Protein AF-A0A137P6H5-F1 (afdb_monomer_lite)

Structure (mmCIF, N/CA/C/O backbone):
data_AF-A0A137P6H5-F1
#
_entry.id   AF-A0A137P6H5-F1
#
loop_
_atom_site.group_PDB
_atom_site.id
_atom_site.type_symbol
_atom_site.label_atom_id
_atom_site.label_alt_id
_atom_site.label_comp_id
_atom_site.label_asym_id
_atom_site.label_entity_id
_atom_site.label_seq_id
_atom_site.pdbx_PDB_ins_code
_atom_site.Cartn_x
_atom_site.Cartn_y
_atom_site.Cartn_z
_atom_site.occupancy
_atom_site.B_iso_or_equiv
_atom_site.auth_seq_id
_atom_site.auth_comp_id
_atom_site.auth_asym_id
_atom_site.auth_atom_id
_atom_site.pdbx_PDB_model_num
ATOM 1 N N . MET A 1 1 ? 17.635 -70.476 -44.083 1.00 39.28 1 MET A N 1
ATOM 2 C CA . MET A 1 1 ? 17.962 -69.463 -43.059 1.00 39.28 1 MET A CA 1
ATOM 3 C C . MET A 1 1 ? 17.580 -68.108 -43.622 1.00 39.28 1 MET A C 1
ATOM 5 O O . MET A 1 1 ? 18.255 -67.617 -44.513 1.00 39.28 1 MET A O 1
ATOM 9 N N . THR A 1 2 ? 16.434 -67.584 -43.204 1.0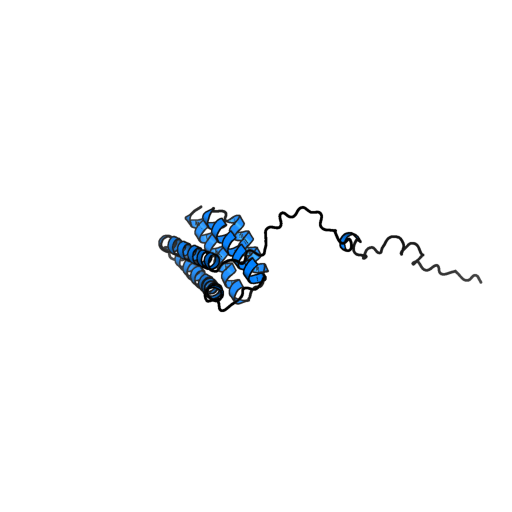0 41.75 2 THR A N 1
ATOM 10 C CA . THR A 1 2 ? 15.853 -66.321 -43.674 1.00 41.75 2 THR A CA 1
ATOM 11 C C . THR A 1 2 ? 16.196 -65.225 -42.673 1.00 41.75 2 THR A C 1
ATOM 13 O O . THR A 1 2 ? 15.851 -65.324 -41.499 1.00 41.75 2 THR A O 1
ATOM 16 N N . ILE A 1 3 ? 16.919 -64.206 -43.134 1.00 49.28 3 ILE A N 1
ATOM 17 C CA . ILE A 1 3 ? 17.278 -63.025 -42.346 1.00 49.28 3 ILE A CA 1
ATOM 18 C C . ILE A 1 3 ? 16.011 -62.166 -42.236 1.00 49.28 3 ILE A C 1
ATOM 20 O O . ILE A 1 3 ? 15.487 -61.707 -43.249 1.00 49.28 3 ILE A O 1
ATOM 24 N N . GLN A 1 4 ? 15.476 -62.007 -41.024 1.00 49.56 4 GLN A N 1
ATOM 25 C CA . GLN A 1 4 ? 14.391 -61.064 -40.750 1.00 49.56 4 GLN A CA 1
ATOM 26 C C . GLN A 1 4 ? 14.916 -59.639 -40.957 1.00 49.56 4 GLN A C 1
ATOM 28 O O . GLN A 1 4 ? 15.804 -59.190 -40.234 1.00 49.56 4 GLN A O 1
ATOM 33 N N . ASN A 1 5 ? 14.363 -58.934 -41.945 1.00 51.66 5 ASN A N 1
ATOM 34 C CA . ASN A 1 5 ? 14.582 -57.504 -42.127 1.00 51.66 5 ASN A CA 1
ATOM 35 C C . ASN A 1 5 ? 14.001 -56.758 -40.922 1.00 51.66 5 ASN A C 1
ATOM 37 O O . ASN A 1 5 ? 12.787 -56.723 -40.732 1.00 51.66 5 ASN A O 1
ATOM 41 N N . TYR A 1 6 ? 14.879 -56.174 -40.112 1.00 54.03 6 TYR A N 1
ATOM 42 C CA . TYR A 1 6 ? 14.503 -55.282 -39.026 1.00 54.03 6 TYR A CA 1
ATOM 43 C C . TYR A 1 6 ? 14.069 -53.946 -39.640 1.00 54.03 6 TYR A C 1
ATOM 45 O O . TYR A 1 6 ? 14.900 -53.112 -39.991 1.00 54.03 6 TYR A O 1
ATOM 53 N N . THR A 1 7 ? 12.767 -53.757 -39.840 1.00 55.62 7 THR A N 1
ATOM 54 C CA . THR A 1 7 ? 12.206 -52.435 -40.130 1.00 55.62 7 THR A CA 1
ATOM 55 C C . THR A 1 7 ? 12.262 -51.613 -38.850 1.00 55.62 7 THR A C 1
ATOM 57 O O . THR A 1 7 ? 11.538 -51.900 -37.896 1.00 55.62 7 THR A O 1
ATOM 60 N N . ASP A 1 8 ? 13.159 -50.628 -38.822 1.00 56.59 8 ASP A N 1
ATOM 61 C CA . ASP A 1 8 ? 13.196 -49.592 -37.793 1.00 56.59 8 ASP A CA 1
ATOM 62 C C . ASP A 1 8 ? 11.801 -48.951 -37.688 1.00 56.59 8 ASP A C 1
ATOM 64 O O . ASP A 1 8 ? 11.212 -48.545 -38.690 1.00 56.59 8 ASP A O 1
ATOM 68 N N . PHE A 1 9 ? 11.259 -48.893 -36.470 1.00 55.47 9 PHE A N 1
ATOM 69 C CA . PHE A 1 9 ? 9.970 -48.265 -36.167 1.00 55.47 9 PHE A CA 1
ATOM 70 C C . PHE A 1 9 ? 9.961 -46.773 -36.531 1.00 55.47 9 PHE A C 1
ATOM 72 O O . PHE A 1 9 ? 8.902 -46.184 -36.687 1.00 55.47 9 PHE A O 1
ATOM 79 N N . ARG A 1 10 ? 11.133 -46.161 -36.724 1.00 54.84 10 ARG A N 1
ATOM 80 C CA . ARG A 1 10 ? 11.307 -44.772 -37.166 1.00 54.84 10 ARG A CA 1
ATOM 81 C C . ARG A 1 10 ? 11.056 -44.579 -38.666 1.00 54.84 10 ARG A C 1
ATOM 83 O O . ARG A 1 10 ? 11.783 -43.828 -39.310 1.00 54.84 10 ARG A O 1
ATOM 90 N N . GLY A 1 11 ? 10.055 -45.260 -39.223 1.00 51.28 11 GLY A N 1
ATOM 91 C CA . GLY A 1 11 ? 9.656 -45.092 -40.618 1.00 51.28 11 GLY A CA 1
ATOM 92 C C . GLY A 1 11 ? 9.465 -43.615 -40.981 1.00 51.28 11 GLY A C 1
ATOM 93 O O . GLY A 1 11 ? 9.105 -42.802 -40.125 1.00 51.28 11 GLY A O 1
ATOM 94 N N . ASP A 1 12 ? 9.683 -43.291 -42.260 1.00 51.91 12 ASP A N 1
ATOM 95 C CA . ASP A 1 12 ? 9.612 -41.956 -42.896 1.00 51.91 12 ASP A CA 1
ATOM 96 C C . ASP A 1 12 ? 8.305 -41.157 -42.659 1.00 51.91 12 ASP A C 1
ATOM 98 O O . ASP A 1 12 ? 8.134 -40.053 -43.177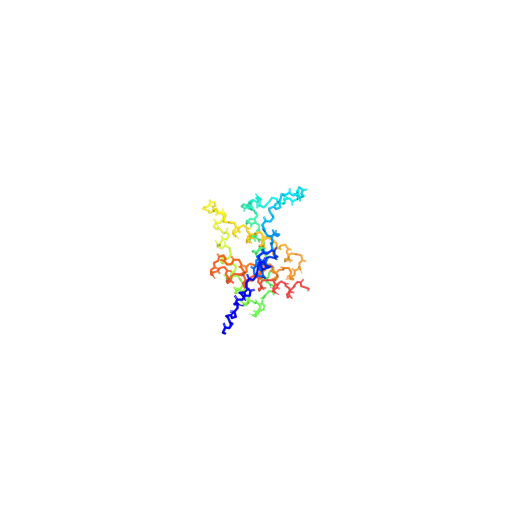 1.00 51.91 12 ASP A O 1
ATOM 102 N N . ASP A 1 13 ? 7.373 -41.694 -41.874 1.00 51.47 13 ASP A N 1
ATOM 103 C CA . ASP A 1 13 ? 6.094 -41.089 -41.510 1.00 51.47 13 ASP A CA 1
ATOM 104 C C . ASP A 1 13 ? 6.157 -40.262 -40.207 1.00 51.47 13 ASP A C 1
ATOM 106 O O . ASP A 1 13 ? 5.276 -39.444 -39.947 1.00 51.47 13 ASP A O 1
ATOM 110 N N . HIS A 1 14 ? 7.215 -40.401 -39.395 1.00 48.72 14 HIS A N 1
ATOM 111 C CA . HIS A 1 14 ? 7.361 -39.643 -38.139 1.00 48.72 14 HIS A CA 1
ATOM 112 C C . HIS A 1 14 ? 7.878 -38.210 -38.320 1.00 48.72 14 HIS A C 1
ATOM 114 O O . HIS A 1 14 ? 7.708 -37.374 -37.435 1.00 48.72 14 HIS A O 1
ATOM 120 N N . THR A 1 15 ? 8.498 -37.899 -39.457 1.00 51.16 15 THR A N 1
ATOM 121 C CA . THR A 1 15 ? 9.062 -36.569 -39.739 1.00 51.16 15 THR A CA 1
ATOM 122 C C . THR A 1 15 ? 8.106 -35.658 -40.503 1.00 51.16 15 THR A C 1
ATOM 124 O O . THR A 1 15 ? 8.334 -34.451 -40.546 1.00 51.16 15 THR A O 1
ATOM 127 N N . LYS A 1 16 ? 7.021 -36.189 -41.085 1.00 52.66 16 LYS A N 1
ATOM 128 C CA . LYS A 1 16 ? 6.091 -35.386 -41.897 1.00 52.66 16 LYS A CA 1
ATOM 129 C C . LYS A 1 16 ? 5.082 -34.570 -41.092 1.00 52.66 16 LYS A C 1
ATOM 131 O O . LYS A 1 16 ? 4.676 -33.518 -41.573 1.00 52.66 16 LYS A O 1
ATOM 136 N N . ASN A 1 17 ? 4.716 -35.008 -39.883 1.00 53.69 17 ASN A N 1
ATOM 137 C CA . ASN A 1 17 ? 3.636 -34.388 -39.099 1.00 53.69 17 ASN A CA 1
ATOM 138 C C . ASN A 1 17 ? 4.070 -33.756 -37.764 1.00 53.69 17 ASN A C 1
ATOM 140 O O . ASN A 1 17 ? 3.212 -33.381 -36.967 1.00 53.69 17 ASN A O 1
ATOM 144 N N . GLY A 1 18 ? 5.374 -33.572 -37.545 1.00 57.84 18 GLY A N 1
ATOM 145 C CA . GLY A 1 18 ? 5.903 -32.985 -36.313 1.00 57.84 18 GLY A CA 1
ATOM 146 C C . GLY A 1 18 ? 5.884 -33.966 -35.137 1.00 57.84 18 GLY A C 1
ATOM 147 O O . GLY A 1 18 ? 4.996 -34.808 -34.995 1.00 57.84 18 GLY A O 1
ATOM 148 N N . HIS A 1 19 ? 6.903 -33.883 -34.287 1.00 64.00 19 HIS A N 1
ATOM 149 C CA . HIS A 1 19 ? 6.955 -34.646 -33.046 1.00 64.00 19 HIS A CA 1
ATOM 150 C C . HIS A 1 19 ? 5.907 -34.094 -32.073 1.00 64.00 19 HIS A C 1
ATOM 152 O O . HIS A 1 19 ? 5.647 -32.897 -32.043 1.00 64.00 19 HIS A O 1
ATOM 158 N N . TRP A 1 20 ? 5.348 -34.936 -31.201 1.00 62.34 20 TRP A N 1
ATOM 159 C CA . TRP A 1 20 ? 4.437 -34.484 -30.131 1.00 62.34 20 TRP A CA 1
ATOM 160 C C . TRP A 1 20 ? 5.066 -33.413 -29.210 1.00 62.34 20 TRP A C 1
ATOM 162 O O . TRP A 1 20 ? 4.355 -32.659 -28.553 1.00 62.34 20 TRP A O 1
ATOM 172 N N . ASN A 1 21 ? 6.401 -33.334 -29.185 1.00 62.62 21 ASN A N 1
ATOM 173 C CA . ASN A 1 21 ? 7.167 -32.318 -28.463 1.00 62.62 21 ASN A CA 1
ATOM 174 C C . ASN A 1 21 ? 7.633 -31.144 -29.334 1.00 62.62 21 ASN A C 1
ATOM 176 O O . ASN A 1 21 ? 8.344 -30.278 -28.822 1.00 62.62 21 ASN A O 1
ATOM 180 N N . ASP A 1 22 ? 7.267 -31.096 -30.615 1.00 66.75 22 ASP A N 1
ATOM 181 C CA . ASP A 1 22 ? 7.570 -29.927 -31.425 1.00 66.75 22 ASP A CA 1
ATOM 182 C C . ASP A 1 22 ? 6.659 -28.773 -30.984 1.00 66.75 22 ASP A C 1
ATOM 184 O O . ASP A 1 22 ? 5.430 -28.913 -30.961 1.00 66.75 22 ASP A O 1
ATOM 188 N N . PRO A 1 23 ? 7.235 -27.618 -30.607 1.00 59.81 23 PRO A N 1
ATOM 189 C CA . PRO A 1 23 ? 6.443 -26.444 -30.296 1.00 59.81 23 PRO A CA 1
ATOM 190 C C . PRO A 1 23 ? 5.572 -26.078 -31.512 1.00 59.81 23 PRO A C 1
ATOM 192 O O . PRO A 1 23 ? 6.095 -26.020 -32.629 1.00 59.81 23 PRO A O 1
ATOM 195 N N . PRO A 1 24 ? 4.260 -25.816 -31.339 1.00 64.25 24 PRO A N 1
ATOM 196 C CA . PRO A 1 24 ? 3.367 -25.521 -32.457 1.00 64.25 24 PRO A CA 1
ATOM 197 C C . PRO A 1 24 ? 3.911 -24.357 -33.288 1.00 64.25 24 PRO A C 1
ATOM 199 O O . PRO A 1 24 ? 4.199 -23.299 -32.751 1.00 64.25 24 PRO A O 1
ATOM 202 N N . SER A 1 25 ? 4.000 -24.490 -34.610 1.00 59.28 25 SER A N 1
ATOM 203 C CA . SER A 1 25 ? 4.567 -23.470 -35.518 1.00 59.28 25 SER A CA 1
ATOM 204 C C . SER A 1 25 ? 3.914 -22.074 -35.423 1.00 59.28 25 SER A C 1
ATOM 206 O O . SER A 1 25 ? 4.487 -21.077 -35.868 1.00 59.28 25 SER A O 1
ATOM 208 N N . VAL A 1 26 ? 2.761 -21.969 -34.755 1.00 60.94 26 VAL A N 1
ATOM 209 C CA . VAL A 1 26 ? 2.120 -20.715 -34.328 1.00 60.94 26 VAL A CA 1
ATOM 210 C C . VAL A 1 26 ? 3.029 -19.845 -33.448 1.00 60.94 26 VAL A C 1
ATOM 212 O O . VAL A 1 26 ? 2.963 -18.626 -33.572 1.00 60.94 26 VAL A O 1
ATOM 215 N N . ILE A 1 27 ? 3.912 -20.416 -32.615 1.00 57.19 27 ILE A N 1
ATOM 216 C CA . ILE A 1 27 ? 4.854 -19.611 -31.803 1.00 57.19 27 ILE A CA 1
ATOM 217 C C . ILE A 1 27 ? 5.987 -19.002 -32.638 1.00 57.19 27 ILE A C 1
ATOM 219 O O . ILE A 1 27 ? 6.554 -17.990 -32.238 1.00 57.19 27 ILE A O 1
ATOM 223 N N . PHE A 1 28 ? 6.286 -19.571 -33.809 1.00 58.91 28 PHE A N 1
ATOM 224 C CA . PHE A 1 28 ? 7.291 -19.039 -34.739 1.00 58.91 28 PHE A CA 1
ATOM 225 C C . PHE A 1 28 ? 6.686 -18.187 -35.853 1.00 58.91 28 PHE A C 1
ATOM 227 O O . PHE A 1 28 ? 7.413 -17.583 -36.640 1.00 58.91 28 PHE A O 1
ATOM 234 N N . SER A 1 29 ? 5.356 -18.110 -35.921 1.00 52.47 29 SER A N 1
ATOM 235 C CA . SER A 1 29 ? 4.672 -17.193 -36.818 1.00 52.47 29 SER A CA 1
ATOM 236 C C . SER A 1 29 ? 4.881 -15.782 -36.283 1.00 52.47 29 SER A C 1
ATOM 238 O O . SER A 1 29 ? 4.176 -15.338 -35.376 1.00 52.47 29 SER A O 1
ATOM 240 N N . SER A 1 30 ? 5.872 -15.074 -36.825 1.00 55.50 30 SER A N 1
ATOM 241 C CA . SER A 1 30 ? 6.025 -13.637 -36.628 1.00 55.50 30 SER A CA 1
ATOM 242 C C . SER A 1 30 ? 4.744 -12.969 -37.115 1.00 55.50 30 SER A C 1
ATOM 244 O O . SER A 1 30 ? 4.574 -12.717 -38.306 1.00 55.50 30 SER A O 1
ATOM 246 N N . LYS A 1 31 ? 3.802 -12.729 -36.197 1.00 49.44 31 LYS A N 1
ATOM 247 C CA . LYS A 1 31 ? 2.667 -11.847 -36.441 1.00 49.44 31 LYS A CA 1
ATOM 248 C C . LYS A 1 31 ? 3.259 -10.516 -36.884 1.00 49.44 31 LYS A C 1
ATOM 250 O O . LYS A 1 31 ? 3.761 -9.751 -36.065 1.00 49.44 31 LYS A O 1
ATOM 255 N N . THR A 1 32 ? 3.186 -10.236 -38.180 1.00 55.12 32 THR A N 1
ATOM 256 C CA . THR A 1 32 ? 3.125 -8.864 -38.672 1.00 55.12 32 THR A CA 1
ATOM 257 C C . THR A 1 32 ? 2.098 -8.134 -37.810 1.00 55.12 32 THR A C 1
ATOM 259 O O . THR A 1 32 ? 0.974 -8.635 -37.683 1.00 55.12 32 THR A O 1
ATOM 262 N N . PRO A 1 33 ? 2.461 -7.017 -37.159 1.00 48.53 33 PRO A N 1
ATOM 263 C CA . PRO A 1 33 ? 1.531 -6.304 -36.306 1.00 48.53 33 PRO A CA 1
ATOM 264 C C . PRO A 1 33 ? 0.387 -5.791 -37.180 1.00 48.53 33 PRO A C 1
ATOM 266 O O . PRO A 1 33 ? 0.548 -4.883 -37.990 1.00 48.53 33 PRO A O 1
ATOM 269 N N . SER A 1 34 ? -0.776 -6.424 -37.038 1.00 40.59 34 SER A N 1
ATOM 270 C CA . SER A 1 34 ? -2.039 -5.858 -37.485 1.00 40.59 34 SER A CA 1
ATOM 271 C C . SER A 1 34 ? -2.233 -4.567 -36.704 1.00 40.59 34 SER A C 1
ATOM 273 O O . SER A 1 34 ? -2.336 -4.605 -35.478 1.00 40.59 34 SER A O 1
ATOM 275 N N . ASN A 1 35 ? -2.244 -3.442 -37.421 1.00 46.31 35 ASN A N 1
ATOM 276 C CA . ASN A 1 35 ? -2.583 -2.117 -36.920 1.00 46.31 35 ASN A CA 1
ATOM 277 C C . ASN A 1 35 ? -3.918 -2.165 -36.166 1.00 46.31 35 ASN A C 1
ATOM 279 O O . ASN A 1 35 ? -5.003 -2.090 -36.737 1.00 46.31 35 ASN A O 1
ATOM 283 N N . SER A 1 36 ? -3.827 -2.313 -34.856 1.00 41.06 36 SER A N 1
ATOM 284 C CA . SER A 1 36 ? -4.889 -2.053 -33.886 1.00 41.06 36 SER A CA 1
ATOM 285 C C . SER A 1 36 ? -4.209 -1.526 -32.627 1.00 41.06 36 SER A C 1
ATOM 287 O O . SER A 1 36 ? -4.377 -2.035 -31.524 1.00 41.06 36 SER A O 1
ATOM 289 N N . SER A 1 37 ? -3.339 -0.539 -32.835 1.00 37.94 37 SER A N 1
ATOM 290 C CA . SER A 1 37 ? -2.583 0.136 -31.794 1.00 37.94 37 SER A CA 1
ATOM 291 C C . SER A 1 37 ? -3.480 1.169 -31.117 1.00 37.94 37 SER A C 1
ATOM 293 O O . SER A 1 37 ? -3.399 2.358 -31.398 1.00 37.94 37 SER A O 1
ATOM 295 N N . SER A 1 38 ? -4.302 0.729 -30.167 1.00 38.47 38 SER A N 1
ATOM 296 C CA . SER A 1 38 ? -4.422 1.490 -28.922 1.00 38.47 38 SER A CA 1
ATOM 297 C C . SER A 1 38 ? -3.230 1.092 -28.051 1.00 38.47 38 SER A C 1
ATOM 299 O O . SER A 1 38 ? -3.365 0.406 -27.040 1.00 38.47 38 SER A O 1
ATOM 301 N N . SER A 1 39 ? -2.032 1.444 -28.519 1.00 38.28 39 SER A N 1
ATOM 302 C CA . SER A 1 39 ? -0.831 1.468 -27.704 1.00 38.28 39 SER A CA 1
ATOM 303 C C . SER A 1 39 ? -1.030 2.596 -26.706 1.00 38.28 39 SER A C 1
ATOM 305 O O . SER A 1 39 ? -0.772 3.758 -27.009 1.00 38.28 39 SER A O 1
ATOM 307 N N . THR A 1 40 ? -1.566 2.271 -25.535 1.00 41.94 40 THR A N 1
ATOM 308 C CA . THR A 1 40 ? -1.372 3.124 -24.371 1.00 41.94 40 THR A CA 1
ATOM 309 C C . THR A 1 40 ? 0.135 3.214 -24.189 1.00 41.94 40 THR A C 1
ATOM 311 O O . THR A 1 40 ? 0.783 2.201 -23.928 1.00 41.94 40 THR A O 1
ATOM 314 N N . ASP A 1 41 ? 0.697 4.390 -24.451 1.00 38.84 41 ASP A N 1
ATOM 315 C CA . ASP A 1 41 ? 2.102 4.702 -24.239 1.00 38.84 41 ASP A CA 1
ATOM 316 C C . ASP A 1 41 ? 2.514 4.275 -22.825 1.00 38.84 41 ASP A C 1
ATOM 318 O O . ASP A 1 41 ? 2.302 4.982 -21.843 1.00 38.84 41 ASP A O 1
ATOM 322 N N . ILE A 1 42 ? 3.160 3.113 -22.723 1.00 45.84 42 ILE A N 1
ATOM 323 C CA . ILE A 1 42 ? 3.793 2.615 -21.491 1.00 45.84 42 ILE A CA 1
ATOM 324 C C . ILE A 1 42 ? 5.019 3.494 -21.132 1.00 45.84 42 ILE A C 1
ATOM 326 O O . ILE A 1 42 ? 5.658 3.313 -20.103 1.00 45.84 42 ILE A O 1
ATOM 330 N N . ASN A 1 43 ? 5.324 4.489 -21.976 1.00 41.41 43 ASN A N 1
ATOM 331 C CA . ASN A 1 43 ? 6.336 5.525 -21.791 1.00 41.41 43 ASN A CA 1
ATOM 332 C C . ASN A 1 43 ? 5.788 6.830 -21.199 1.00 41.41 43 ASN A C 1
ATOM 334 O O . ASN A 1 43 ? 6.472 7.853 -21.254 1.00 41.41 43 ASN A O 1
ATOM 338 N N . SER A 1 44 ? 4.600 6.836 -20.588 1.00 49.47 44 SER A N 1
ATOM 339 C CA . SER A 1 44 ? 4.317 7.876 -19.598 1.00 49.47 44 SER A CA 1
ATOM 340 C C . SER A 1 44 ? 5.216 7.614 -18.391 1.00 49.47 44 SER A C 1
ATOM 342 O O . SER A 1 44 ? 4.797 6.961 -17.437 1.00 49.47 44 SER A O 1
ATOM 344 N N . GLN A 1 45 ? 6.466 8.087 -18.443 1.00 57.19 45 GLN A N 1
ATOM 345 C CA . GLN A 1 45 ? 7.324 8.167 -17.265 1.00 57.19 45 GLN A CA 1
ATOM 346 C C . GLN A 1 45 ? 6.486 8.768 -16.140 1.00 57.19 45 GLN A C 1
ATOM 348 O O . GLN A 1 45 ? 6.002 9.895 -16.263 1.00 57.19 45 GLN A O 1
ATOM 353 N N . LEU A 1 46 ? 6.260 7.991 -15.080 1.00 66.50 46 LEU A N 1
ATOM 354 C CA . LEU A 1 46 ? 5.586 8.485 -13.891 1.00 66.50 46 LEU A CA 1
ATOM 355 C C . LEU A 1 46 ? 6.365 9.702 -13.406 1.00 66.50 46 LEU A C 1
ATOM 357 O O . LEU A 1 46 ? 7.522 9.612 -13.002 1.00 66.50 46 LEU A O 1
ATOM 361 N N . THR A 1 47 ? 5.736 10.862 -13.536 1.00 77.44 47 THR A N 1
ATOM 362 C CA . THR A 1 47 ? 6.359 12.136 -13.211 1.00 77.44 47 THR A CA 1
ATOM 363 C C . THR A 1 47 ? 6.651 12.184 -11.715 1.00 77.44 47 THR A C 1
ATOM 365 O O . THR A 1 47 ? 5.912 11.625 -10.900 1.00 77.44 47 THR A O 1
ATOM 368 N N . ASN A 1 48 ? 7.678 12.937 -11.317 1.00 80.38 48 ASN A N 1
ATOM 369 C CA . ASN A 1 48 ? 7.957 13.203 -9.900 1.00 80.38 48 ASN A CA 1
ATOM 370 C C . ASN A 1 48 ? 6.718 13.715 -9.141 1.00 80.38 48 ASN A C 1
ATOM 372 O O . ASN A 1 48 ? 6.573 13.465 -7.945 1.00 80.38 48 ASN A O 1
ATOM 376 N N . ALA A 1 49 ? 5.805 14.409 -9.830 1.00 82.25 49 ALA A N 1
ATOM 377 C CA . ALA A 1 49 ? 4.527 14.843 -9.277 1.00 82.25 49 ALA A CA 1
ATOM 378 C C . ALA A 1 49 ? 3.604 13.666 -8.915 1.00 82.25 49 ALA A C 1
ATOM 380 O O . ALA A 1 49 ? 3.028 13.666 -7.831 1.00 82.25 49 ALA A O 1
ATOM 381 N N . GLN A 1 50 ? 3.503 12.642 -9.766 1.00 85.88 50 GLN A N 1
ATOM 382 C CA . GLN A 1 50 ? 2.692 11.451 -9.488 1.00 85.88 50 GLN A CA 1
ATOM 383 C C . GLN A 1 50 ? 3.275 10.615 -8.343 1.00 85.88 50 GLN A C 1
ATOM 385 O O . GLN A 1 50 ? 2.534 10.170 -7.474 1.00 85.88 50 GLN A O 1
ATOM 390 N N . ILE A 1 51 ? 4.602 10.474 -8.270 1.00 87.75 51 ILE A N 1
ATOM 391 C CA . ILE A 1 51 ? 5.269 9.782 -7.151 1.00 87.75 51 ILE A CA 1
ATOM 392 C C . ILE A 1 51 ? 5.015 10.520 -5.826 1.00 87.75 51 ILE A C 1
ATOM 394 O O . ILE A 1 51 ? 4.779 9.897 -4.790 1.00 87.75 51 ILE A O 1
ATOM 398 N N . LYS A 1 52 ? 5.033 11.860 -5.847 1.00 88.81 52 LYS A N 1
ATOM 399 C CA . LYS A 1 52 ? 4.642 12.676 -4.689 1.00 88.81 52 LYS A CA 1
ATOM 400 C C . LYS A 1 52 ? 3.174 12.470 -4.320 1.00 88.81 52 LYS A C 1
ATOM 402 O O . LYS A 1 52 ? 2.906 12.321 -3.137 1.00 88.81 52 LYS A O 1
ATOM 407 N N . ALA A 1 53 ? 2.269 12.405 -5.294 1.00 89.75 53 ALA A N 1
ATOM 408 C CA . ALA A 1 53 ? 0.854 12.150 -5.036 1.00 89.75 53 ALA A CA 1
ATOM 409 C C . ALA A 1 53 ? 0.627 10.799 -4.336 1.00 89.75 53 ALA A C 1
ATOM 411 O O . ALA A 1 53 ? -0.058 10.764 -3.323 1.00 89.75 53 ALA A O 1
ATOM 412 N N . ILE A 1 54 ? 1.285 9.723 -4.788 1.00 92.75 54 ILE A N 1
ATOM 413 C CA . ILE A 1 54 ? 1.201 8.400 -4.138 1.00 92.75 54 ILE A CA 1
ATOM 414 C C . ILE A 1 54 ? 1.626 8.482 -2.663 1.00 92.75 54 ILE A C 1
ATOM 416 O O . ILE A 1 54 ? 0.942 7.960 -1.785 1.00 92.75 54 ILE A O 1
ATOM 420 N N . ASP A 1 55 ? 2.757 9.132 -2.379 1.00 92.81 55 ASP A N 1
ATOM 421 C CA . ASP A 1 55 ? 3.257 9.291 -1.007 1.00 92.81 55 ASP A CA 1
ATOM 422 C C . ASP A 1 55 ? 2.285 10.082 -0.117 1.00 92.81 55 ASP A C 1
ATOM 424 O O . ASP A 1 55 ? 2.035 9.691 1.024 1.00 92.81 55 ASP A O 1
ATOM 428 N N . GLU A 1 56 ? 1.718 11.171 -0.639 1.00 93.69 56 GLU A N 1
ATOM 429 C CA . GLU A 1 56 ? 0.745 11.985 0.093 1.00 93.69 56 GLU A CA 1
ATOM 430 C C . GLU A 1 56 ? -0.579 11.243 0.319 1.00 93.69 56 GLU A C 1
ATOM 432 O O . GLU A 1 56 ? -1.110 11.309 1.426 1.00 93.69 56 GLU A O 1
ATOM 437 N N . ASP A 1 57 ? -1.068 10.461 -0.650 1.00 94.62 57 ASP A N 1
ATOM 438 C CA . ASP A 1 57 ? -2.296 9.664 -0.512 1.00 94.62 57 ASP A CA 1
ATOM 439 C C . ASP A 1 57 ? -2.196 8.672 0.659 1.00 94.62 57 ASP A C 1
ATOM 441 O O . ASP A 1 57 ? -3.094 8.583 1.502 1.00 94.62 57 ASP A O 1
ATOM 445 N N . PHE A 1 58 ? -1.074 7.952 0.764 1.00 95.00 58 PHE A N 1
ATOM 446 C CA . PHE A 1 58 ? -0.845 7.022 1.872 1.00 95.00 58 PHE A CA 1
ATOM 447 C C . PHE A 1 58 ? -0.732 7.741 3.219 1.00 95.00 58 PHE A C 1
ATOM 449 O O . PHE A 1 58 ? -1.304 7.284 4.210 1.00 95.00 58 PHE A O 1
ATOM 456 N N . LYS A 1 59 ? -0.016 8.870 3.280 1.00 94.62 59 LYS A N 1
ATOM 457 C CA . LYS A 1 59 ? 0.113 9.661 4.515 1.00 94.62 59 LYS A CA 1
ATOM 458 C C . LYS A 1 59 ? -1.221 10.241 4.960 1.00 94.62 59 LYS A C 1
ATOM 460 O O . LYS A 1 59 ? -1.564 10.159 6.139 1.00 94.62 59 LYS A O 1
ATOM 465 N N . GLN A 1 60 ? -1.990 10.797 4.028 1.00 94.62 60 GLN A N 1
ATOM 466 C CA . GLN A 1 60 ? -3.327 11.300 4.301 1.00 94.62 60 GLN A CA 1
ATOM 467 C C . GLN A 1 60 ? -4.218 10.176 4.822 1.00 94.62 60 GLN A C 1
ATOM 469 O O . GLN A 1 60 ? -4.945 10.372 5.796 1.00 94.62 60 GLN A O 1
ATOM 474 N N . GLY A 1 61 ? -4.128 8.987 4.232 1.00 92.75 61 GLY A N 1
ATOM 475 C CA . GLY A 1 61 ? -4.942 7.878 4.683 1.00 92.75 61 GLY A CA 1
ATOM 476 C C . GLY A 1 61 ? -4.557 7.310 6.048 1.00 92.75 61 GLY A C 1
ATOM 477 O O . GLY A 1 61 ? -5.430 7.004 6.861 1.00 92.75 61 GLY A O 1
ATOM 478 N N . LEU A 1 62 ? -3.265 7.275 6.377 1.00 93.69 62 LEU A N 1
ATOM 479 C CA . LEU A 1 62 ? -2.809 6.982 7.739 1.00 93.69 62 LEU A CA 1
ATOM 480 C C . LEU A 1 62 ? -3.316 8.024 8.747 1.00 93.69 62 LEU A C 1
ATOM 482 O O . LEU A 1 62 ? -3.801 7.656 9.817 1.00 93.69 62 LEU A O 1
ATOM 486 N N . ASN A 1 63 ? -3.293 9.311 8.388 1.00 93.81 63 ASN A N 1
ATOM 487 C CA . ASN A 1 63 ? -3.840 10.382 9.225 1.00 93.81 63 ASN A CA 1
ATOM 488 C C . ASN A 1 63 ? -5.352 10.238 9.449 1.00 93.81 63 ASN A C 1
ATOM 490 O O . ASN A 1 63 ? -5.835 10.549 10.535 1.00 93.81 63 ASN A O 1
ATOM 494 N N . ILE A 1 64 ? -6.093 9.741 8.454 1.00 92.94 64 ILE A N 1
ATOM 495 C CA . ILE A 1 64 ? -7.523 9.428 8.581 1.00 92.94 64 ILE A CA 1
ATOM 496 C C . ILE A 1 64 ? -7.739 8.236 9.526 1.00 92.94 64 ILE A C 1
ATOM 498 O O . ILE A 1 64 ? -8.626 8.280 10.378 1.00 92.94 64 ILE A O 1
ATOM 502 N N . LEU A 1 65 ? -6.930 7.179 9.407 1.00 92.38 65 LEU A N 1
ATOM 503 C CA . LEU A 1 65 ? -7.046 5.978 10.239 1.00 92.38 65 LEU A CA 1
ATOM 504 C C . LEU A 1 65 ? -6.614 6.201 11.694 1.00 92.38 65 LEU A C 1
ATOM 506 O O . LEU A 1 65 ? -7.167 5.560 12.588 1.00 92.38 65 LEU A O 1
ATOM 510 N N . SER A 1 66 ? -5.658 7.096 11.940 1.00 92.56 66 SER A N 1
ATOM 511 C CA . SER A 1 66 ? -5.076 7.370 13.261 1.00 92.56 66 SER A CA 1
ATOM 512 C C . SER A 1 66 ? -6.101 7.662 14.371 1.00 92.56 66 SER A C 1
ATOM 514 O O . SER A 1 66 ? -6.112 6.929 15.366 1.00 92.56 66 SER A O 1
ATOM 516 N N . PRO A 1 67 ? -7.024 8.637 14.229 1.00 90.88 67 PRO A N 1
ATOM 517 C CA . PRO A 1 67 ? -8.038 8.898 15.252 1.00 90.88 67 PRO A CA 1
ATOM 518 C C . PRO A 1 67 ? -9.067 7.765 15.387 1.00 90.88 67 PRO A C 1
ATOM 520 O O . PRO A 1 67 ? -9.620 7.563 16.466 1.00 90.88 67 PRO A O 1
ATOM 523 N N . ILE A 1 68 ? -9.321 7.009 14.316 1.00 89.25 68 ILE A N 1
ATOM 524 C CA . ILE A 1 68 ? -10.333 5.941 14.277 1.00 89.25 68 ILE A CA 1
ATOM 525 C C . ILE A 1 68 ? -9.820 4.678 14.977 1.00 89.25 68 ILE A C 1
ATOM 527 O O . ILE A 1 68 ? -10.538 4.021 15.731 1.00 89.25 68 ILE A O 1
ATOM 531 N N . CYS A 1 69 ? -8.538 4.367 14.795 1.00 88.62 69 CYS A N 1
ATOM 532 C CA . CYS A 1 69 ? -7.881 3.197 15.368 1.00 88.62 69 CYS A CA 1
ATOM 533 C C . CYS A 1 69 ? -7.448 3.406 16.831 1.00 88.62 69 CYS A C 1
ATOM 535 O O . CYS A 1 69 ? -6.537 2.730 17.300 1.00 88.62 69 CYS A O 1
ATOM 537 N N . ALA A 1 70 ? -8.089 4.308 17.585 1.00 81.62 70 ALA A N 1
ATOM 538 C CA . ALA A 1 70 ? -7.713 4.632 18.965 1.00 81.62 70 ALA A CA 1
ATOM 539 C C . ALA A 1 70 ? -7.806 3.438 19.946 1.00 81.62 70 ALA A C 1
ATOM 541 O O . ALA A 1 70 ? -7.206 3.470 21.024 1.00 81.62 70 ALA A O 1
ATOM 542 N N . GLN A 1 71 ? -8.527 2.371 19.583 1.00 80.94 71 GLN A N 1
ATOM 543 C CA . GLN A 1 71 ? -8.633 1.140 20.372 1.00 80.94 71 GLN A CA 1
ATOM 544 C C . GLN A 1 71 ? -7.315 0.346 20.392 1.00 80.94 71 GLN A C 1
ATOM 546 O O . GLN A 1 71 ? -6.603 0.279 19.396 1.00 80.94 71 GLN A O 1
ATOM 551 N N . ALA A 1 72 ? -7.007 -0.330 21.506 1.00 75.69 72 ALA A N 1
ATOM 552 C CA . ALA A 1 72 ? -5.693 -0.946 21.741 1.00 75.69 72 ALA A CA 1
ATOM 553 C C . ALA A 1 72 ? -5.228 -1.942 20.654 1.00 75.69 72 ALA A C 1
ATOM 555 O O . ALA A 1 72 ? -4.043 -1.972 20.318 1.00 75.69 72 ALA A O 1
ATOM 556 N N . ILE A 1 73 ? -6.139 -2.750 20.099 1.00 81.88 73 ILE A N 1
ATOM 557 C CA . ILE A 1 73 ? -5.805 -3.748 19.068 1.00 81.88 73 ILE A CA 1
ATOM 558 C C . ILE A 1 73 ? -5.549 -3.070 17.719 1.00 81.88 73 ILE A C 1
ATOM 560 O O . ILE A 1 73 ? -4.495 -3.283 17.119 1.00 81.88 73 ILE A O 1
ATOM 564 N N . ASP A 1 74 ? -6.468 -2.215 17.271 1.00 87.19 74 ASP A N 1
ATOM 565 C CA . ASP A 1 74 ? -6.347 -1.518 15.986 1.00 87.19 74 ASP A CA 1
ATOM 566 C C . ASP A 1 74 ? -5.171 -0.541 15.989 1.00 87.19 74 ASP A C 1
ATOM 568 O O . ASP A 1 74 ? -4.448 -0.459 15.001 1.00 87.19 74 ASP A O 1
ATOM 572 N N . LYS A 1 75 ? -4.890 0.102 17.127 1.00 89.25 75 LYS A N 1
ATOM 573 C CA . LYS A 1 75 ? -3.712 0.952 17.316 1.00 89.25 75 LYS A CA 1
ATOM 574 C C . LYS A 1 75 ? -2.416 0.188 17.071 1.00 89.25 75 LYS A C 1
ATOM 576 O O . LYS A 1 75 ? -1.514 0.697 16.415 1.00 89.25 75 LYS A O 1
ATOM 581 N N . LYS A 1 76 ? -2.305 -1.044 17.579 1.00 90.88 76 LYS A N 1
ATOM 582 C CA . LYS A 1 76 ? -1.115 -1.880 17.364 1.00 90.88 76 LYS A CA 1
ATOM 583 C C . LYS A 1 76 ? -0.966 -2.280 15.895 1.00 90.88 76 LYS A C 1
ATOM 585 O O . LYS A 1 76 ? 0.150 -2.290 15.383 1.00 90.88 76 LYS A O 1
ATOM 590 N N . ILE A 1 77 ? -2.075 -2.609 15.230 1.00 91.94 77 ILE A N 1
ATOM 591 C CA . ILE A 1 77 ? -2.077 -2.958 13.802 1.00 91.94 77 ILE A CA 1
ATOM 592 C C . ILE A 1 77 ? -1.697 -1.739 12.957 1.00 91.94 77 ILE A C 1
ATOM 594 O O . ILE A 1 77 ? -0.885 -1.872 12.042 1.00 91.94 77 ILE A O 1
ATOM 598 N N . LEU A 1 78 ? -2.230 -0.561 13.283 1.00 93.50 78 LEU A N 1
ATOM 599 C CA . LEU A 1 78 ? -1.897 0.687 12.608 1.00 93.50 78 LEU A CA 1
ATOM 600 C C . LEU A 1 78 ? -0.410 1.023 12.768 1.00 93.50 78 LEU A C 1
ATOM 602 O O . LEU A 1 78 ? 0.252 1.249 11.765 1.00 93.50 78 LEU A O 1
ATOM 606 N N . LEU A 1 79 ? 0.143 0.944 13.982 1.00 93.94 79 LEU A N 1
ATOM 607 C CA . LEU A 1 79 ? 1.569 1.199 14.227 1.00 93.94 79 LEU A CA 1
ATOM 608 C C . LEU A 1 79 ? 2.488 0.260 13.427 1.00 93.94 79 LEU A C 1
ATOM 610 O O . LEU A 1 79 ? 3.479 0.704 12.851 1.00 93.94 79 LEU A O 1
ATOM 614 N N . ASP A 1 80 ? 2.176 -1.038 13.360 1.00 92.88 80 ASP A N 1
ATOM 615 C CA . ASP A 1 80 ? 2.942 -1.972 12.517 1.00 92.88 80 ASP A CA 1
ATOM 616 C C . ASP A 1 80 ? 2.783 -1.645 11.020 1.00 92.88 80 ASP A C 1
ATOM 618 O O . ASP A 1 80 ? 3.747 -1.732 10.257 1.00 92.88 80 ASP A O 1
ATOM 622 N N . THR A 1 81 ? 1.588 -1.222 10.603 1.00 94.62 81 THR A N 1
ATOM 623 C CA . THR A 1 81 ? 1.319 -0.801 9.222 1.00 94.62 81 THR A CA 1
ATOM 624 C C . THR A 1 81 ? 2.139 0.439 8.860 1.00 94.62 81 THR A C 1
ATOM 626 O O . THR A 1 81 ? 2.811 0.437 7.830 1.00 94.62 81 THR A O 1
ATOM 629 N N . GLU A 1 82 ? 2.180 1.450 9.729 1.00 94.38 82 GLU A N 1
ATOM 630 C CA . GLU A 1 82 ? 3.006 2.654 9.575 1.00 94.38 82 GLU A CA 1
ATOM 631 C C . GLU A 1 82 ? 4.494 2.309 9.451 1.00 94.38 82 GLU A C 1
ATOM 633 O O . GLU A 1 82 ? 5.168 2.779 8.536 1.00 94.38 82 GLU A O 1
ATOM 638 N N . GLN A 1 83 ? 5.010 1.423 10.309 1.00 93.62 83 GLN A N 1
ATOM 639 C CA . GLN A 1 83 ? 6.408 0.984 10.240 1.00 93.62 83 GLN A CA 1
ATOM 640 C C . GLN A 1 83 ? 6.755 0.334 8.894 1.00 93.62 83 GLN A C 1
ATOM 642 O O . GLN A 1 83 ? 7.837 0.565 8.354 1.00 93.62 83 GLN A O 1
ATOM 647 N N . ARG A 1 84 ? 5.840 -0.455 8.322 1.00 93.00 84 ARG A N 1
ATOM 648 C CA . ARG A 1 84 ? 6.026 -1.101 7.011 1.00 93.00 84 ARG A CA 1
ATOM 649 C C . ARG A 1 84 ? 5.908 -0.121 5.848 1.00 93.00 84 ARG A C 1
ATOM 651 O O . ARG A 1 84 ? 6.622 -0.278 4.856 1.00 93.00 84 ARG A O 1
ATOM 658 N N . LEU A 1 85 ? 5.031 0.874 5.964 1.00 94.00 85 LEU A N 1
ATOM 659 C CA . LEU A 1 85 ? 4.881 1.934 4.968 1.00 94.00 85 LEU A CA 1
ATOM 660 C C . LEU A 1 85 ? 6.033 2.945 5.021 1.00 94.00 85 LEU A C 1
ATOM 662 O O . LEU A 1 85 ? 6.393 3.487 3.987 1.00 94.00 85 LEU A O 1
ATOM 666 N N . ASN A 1 86 ? 6.724 3.112 6.149 1.00 93.00 86 ASN A N 1
ATOM 667 C CA . ASN A 1 86 ? 7.947 3.925 6.193 1.00 93.00 86 ASN A CA 1
ATOM 668 C C . ASN A 1 86 ? 9.056 3.399 5.267 1.00 93.00 86 ASN A C 1
ATOM 670 O O . ASN A 1 86 ? 9.833 4.187 4.724 1.00 93.00 86 ASN A O 1
ATOM 674 N N . ILE A 1 87 ? 9.105 2.083 5.0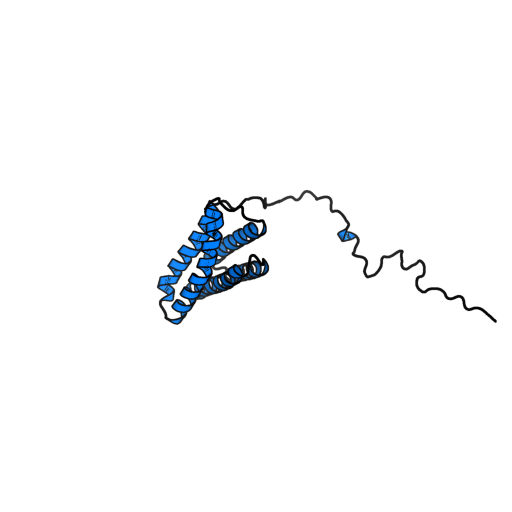34 1.00 92.12 87 ILE A N 1
ATOM 675 C CA . ILE A 1 87 ? 9.992 1.486 4.026 1.00 92.12 87 ILE A CA 1
ATOM 676 C C . ILE A 1 87 ? 9.559 1.935 2.621 1.00 92.12 87 ILE A C 1
ATOM 678 O O . ILE A 1 87 ? 10.410 2.336 1.827 1.00 92.12 87 ILE A O 1
ATOM 682 N N . LEU A 1 88 ? 8.246 1.954 2.342 1.00 91.56 88 LEU A N 1
ATOM 683 C CA . LEU A 1 88 ? 7.700 2.472 1.082 1.00 91.56 88 LEU A CA 1
ATOM 684 C C . LEU A 1 88 ? 8.084 3.934 0.881 1.00 91.56 88 LEU A C 1
ATOM 686 O O . LEU A 1 88 ? 8.615 4.285 -0.163 1.00 91.56 88 LEU A O 1
ATOM 690 N N . PHE A 1 89 ? 7.854 4.778 1.886 1.00 92.56 89 PHE A N 1
ATOM 691 C CA . PHE A 1 89 ? 8.155 6.207 1.814 1.00 92.56 89 PHE A CA 1
ATOM 692 C C . PHE A 1 89 ? 9.644 6.461 1.587 1.00 92.56 89 PHE A C 1
ATOM 694 O O . PHE A 1 89 ? 10.012 7.324 0.792 1.00 92.56 89 PHE A O 1
ATOM 701 N N . SER A 1 90 ? 10.508 5.668 2.225 1.00 90.69 90 SER A N 1
ATOM 702 C CA . SER A 1 90 ? 11.955 5.744 2.007 1.00 90.69 90 SER A CA 1
ATOM 703 C C . SER A 1 90 ? 12.333 5.371 0.573 1.00 90.69 90 SER A C 1
ATOM 705 O O . SER A 1 90 ? 13.156 6.056 -0.029 1.00 90.69 90 SER A O 1
ATOM 707 N N . TRP A 1 91 ? 11.709 4.330 0.012 1.00 89.75 91 TRP A N 1
ATOM 708 C CA . TRP A 1 91 ? 11.908 3.917 -1.379 1.00 89.75 91 TRP A CA 1
ATOM 709 C C . TRP A 1 91 ? 11.388 4.973 -2.367 1.00 89.75 91 TRP A C 1
ATOM 711 O O . TRP A 1 91 ? 12.127 5.400 -3.249 1.00 89.75 91 TRP A O 1
ATOM 721 N N . LEU A 1 92 ? 10.179 5.506 -2.155 1.00 89.88 92 LEU A N 1
ATOM 722 C CA . LEU A 1 92 ? 9.614 6.590 -2.969 1.00 89.88 92 LEU A CA 1
ATOM 723 C C . LEU A 1 92 ? 10.493 7.849 -2.948 1.00 89.88 92 LEU A C 1
ATOM 725 O O . LEU A 1 92 ? 10.619 8.537 -3.961 1.00 89.88 92 LEU A O 1
ATOM 729 N N . ASN A 1 93 ? 11.118 8.159 -1.807 1.00 89.06 93 ASN A N 1
ATOM 730 C CA . ASN A 1 93 ? 11.970 9.337 -1.665 1.00 89.06 93 ASN A CA 1
ATOM 731 C C . ASN A 1 93 ? 13.219 9.293 -2.561 1.00 89.06 93 ASN A C 1
ATOM 733 O O . ASN A 1 93 ? 13.703 10.348 -2.961 1.00 89.06 93 ASN A O 1
ATOM 737 N N . GLN A 1 94 ? 13.705 8.103 -2.930 1.00 87.25 94 GLN A N 1
ATOM 738 C CA . GLN A 1 94 ? 14.856 7.949 -3.831 1.00 87.25 94 GLN A CA 1
ATOM 739 C C . GLN A 1 94 ? 14.565 8.505 -5.230 1.00 87.25 94 GLN A C 1
ATOM 741 O O . GLN A 1 94 ? 15.445 9.078 -5.868 1.00 87.25 94 GLN A O 1
ATOM 746 N N . PHE A 1 95 ? 13.316 8.394 -5.685 1.00 84.50 95 PHE A N 1
ATOM 747 C CA . PHE A 1 95 ? 12.895 8.916 -6.985 1.00 84.50 95 PHE A CA 1
ATOM 748 C C . PHE A 1 95 ? 12.552 10.409 -6.931 1.00 84.50 95 PHE A C 1
ATOM 750 O O . PHE A 1 95 ? 12.690 11.116 -7.923 1.00 84.50 95 PHE A O 1
ATOM 757 N N . LYS A 1 96 ? 12.156 10.928 -5.761 1.00 79.00 96 LYS A N 1
ATOM 758 C CA . LYS A 1 96 ? 11.828 12.353 -5.585 1.00 79.00 96 LYS A CA 1
ATOM 759 C C . LYS A 1 96 ? 13.043 13.274 -5.653 1.00 79.00 96 LYS A C 1
ATOM 761 O O . LYS A 1 96 ? 12.876 14.446 -5.982 1.00 79.00 96 LYS A O 1
ATOM 766 N N . THR A 1 97 ? 14.226 12.783 -5.295 1.00 72.81 97 THR A N 1
ATOM 767 C CA . THR A 1 97 ? 15.446 13.594 -5.165 1.00 72.81 97 THR A CA 1
ATOM 768 C C . THR A 1 97 ? 16.252 13.715 -6.461 1.00 72.81 97 THR A C 1
ATOM 770 O O . THR A 1 97 ? 17.398 14.143 -6.408 1.00 72.81 97 THR A O 1
ATOM 773 N N . GLU A 1 98 ? 15.679 13.358 -7.620 1.00 62.84 98 GLU A N 1
ATOM 774 C CA . GLU A 1 98 ? 16.324 13.383 -8.954 1.00 62.84 98 GLU A CA 1
ATOM 775 C C . GLU A 1 98 ? 17.614 12.543 -9.070 1.00 62.84 98 GLU A C 1
ATOM 777 O O . GLU A 1 98 ? 18.242 12.509 -10.125 1.00 62.84 98 GLU A O 1
ATOM 782 N N . GLN A 1 99 ? 18.006 11.817 -8.018 1.00 60.53 99 GLN A N 1
ATOM 783 C CA . GLN A 1 99 ? 19.242 11.033 -7.997 1.00 60.53 99 GLN A CA 1
ATOM 784 C C . GLN A 1 99 ? 19.088 9.629 -8.588 1.00 60.53 99 GLN A C 1
ATOM 786 O O . GLN A 1 99 ? 20.093 9.013 -8.942 1.00 60.53 99 GLN A O 1
ATOM 791 N N . ALA A 1 100 ? 17.861 9.117 -8.711 1.00 70.19 100 ALA A N 1
ATOM 792 C CA . ALA A 1 100 ? 17.597 7.772 -9.205 1.00 70.19 100 ALA A CA 1
ATOM 793 C C . ALA A 1 100 ? 16.666 7.795 -10.420 1.00 70.19 100 ALA A C 1
ATOM 795 O O . ALA A 1 100 ? 15.573 8.360 -10.377 1.00 70.19 100 ALA A O 1
ATOM 796 N N . THR A 1 101 ? 17.092 7.132 -11.496 1.00 78.00 101 THR A N 1
ATOM 797 C CA . THR A 1 101 ? 16.213 6.806 -12.621 1.00 78.00 101 THR A CA 1
ATOM 798 C C . THR A 1 101 ? 15.479 5.503 -12.294 1.00 78.00 101 THR A C 1
ATOM 800 O O . THR A 1 101 ? 16.137 4.502 -12.005 1.00 78.00 101 THR A O 1
ATOM 803 N N . PRO A 1 102 ? 14.134 5.492 -12.276 1.00 81.75 102 PRO A N 1
ATOM 804 C CA . PRO A 1 102 ? 13.383 4.281 -11.973 1.00 81.75 102 PRO A CA 1
ATOM 805 C C . PRO A 1 102 ? 13.601 3.233 -13.067 1.00 81.75 102 PRO A C 1
ATOM 807 O O . PRO A 1 102 ? 13.559 3.538 -14.261 1.00 81.75 102 PRO A O 1
ATOM 810 N N . SER A 1 103 ? 13.828 1.987 -12.658 1.00 84.38 103 SER A N 1
ATOM 811 C CA . SER A 1 103 ? 13.862 0.853 -13.579 1.00 84.38 103 SER A CA 1
ATOM 812 C C . SER A 1 103 ? 12.460 0.540 -14.116 1.00 84.38 103 SER A C 1
ATOM 814 O O . SER A 1 103 ? 11.451 1.004 -13.584 1.00 84.38 103 SER A O 1
ATOM 816 N N . VAL A 1 104 ? 12.368 -0.303 -15.150 1.00 83.00 104 VAL A N 1
ATOM 817 C CA . VAL A 1 104 ? 11.070 -0.752 -15.693 1.00 83.00 104 VAL A CA 1
ATOM 818 C C . VAL A 1 104 ? 10.202 -1.387 -14.602 1.00 83.00 104 VAL A C 1
ATOM 820 O O . VAL A 1 104 ? 9.010 -1.102 -14.513 1.00 83.00 104 VAL A O 1
ATOM 823 N N . SER A 1 105 ? 10.800 -2.201 -13.732 1.00 84.88 105 SER A N 1
ATOM 824 C CA . SER A 1 105 ? 10.085 -2.849 -12.633 1.00 84.88 105 SER A CA 1
ATOM 825 C C . SER A 1 105 ? 9.591 -1.837 -11.590 1.00 84.88 105 SER A C 1
ATOM 827 O O . SER A 1 105 ? 8.481 -1.984 -11.078 1.00 84.88 105 SER A O 1
ATOM 829 N N . ASP A 1 106 ? 10.362 -0.776 -11.325 1.00 86.44 106 ASP A N 1
ATOM 830 C CA . ASP A 1 106 ? 9.941 0.313 -10.433 1.00 86.44 106 ASP A CA 1
ATOM 831 C C . ASP A 1 106 ? 8.754 1.083 -11.021 1.00 86.44 106 ASP A C 1
ATOM 833 O O . ASP A 1 106 ? 7.803 1.388 -10.306 1.00 86.44 106 ASP A O 1
ATOM 837 N N . ILE A 1 107 ? 8.761 1.344 -12.332 1.00 86.38 107 ILE A N 1
ATOM 838 C CA . ILE A 1 107 ? 7.653 2.017 -13.029 1.00 86.38 107 ILE A CA 1
ATOM 839 C C . ILE A 1 107 ? 6.366 1.190 -12.925 1.00 86.38 107 ILE A C 1
ATOM 841 O O . ILE A 1 107 ? 5.303 1.733 -12.610 1.00 86.38 107 ILE A O 1
ATOM 845 N N . VAL A 1 108 ? 6.452 -0.128 -13.132 1.00 88.19 108 VAL A N 1
ATOM 846 C CA . VAL A 1 108 ? 5.307 -1.036 -12.960 1.00 88.19 108 VAL A CA 1
ATOM 847 C C . VAL A 1 108 ? 4.800 -0.992 -11.517 1.00 88.19 108 VAL A C 1
ATOM 849 O O . VAL A 1 108 ? 3.600 -0.845 -11.292 1.00 88.19 108 VAL A O 1
ATOM 852 N N . CYS A 1 109 ? 5.702 -1.047 -10.535 1.00 89.75 109 CYS A N 1
ATOM 853 C CA . CYS A 1 109 ? 5.356 -0.957 -9.117 1.00 89.75 109 CYS A CA 1
ATOM 854 C C . CYS A 1 109 ? 4.624 0.343 -8.774 1.00 89.75 109 CYS A C 1
ATOM 856 O O . CYS A 1 109 ? 3.558 0.322 -8.165 1.00 89.75 109 CYS A O 1
ATOM 858 N N . LEU A 1 110 ? 5.173 1.480 -9.198 1.00 90.62 110 LEU A N 1
ATOM 859 C CA . LEU A 1 110 ? 4.592 2.798 -8.961 1.00 90.62 110 LEU A CA 1
ATOM 860 C C . LEU A 1 110 ? 3.205 2.928 -9.605 1.00 90.62 110 LEU A C 1
ATOM 862 O O . LEU A 1 110 ? 2.290 3.454 -8.976 1.00 90.62 110 LEU A O 1
ATOM 866 N N . THR A 1 111 ? 3.026 2.386 -10.813 1.00 90.94 111 THR A N 1
ATOM 867 C CA . THR A 1 111 ? 1.717 2.343 -11.488 1.00 90.94 111 THR A CA 1
ATOM 868 C C . THR A 1 111 ? 0.711 1.549 -10.657 1.00 90.94 111 THR A C 1
ATOM 870 O O . THR A 1 111 ? -0.389 2.022 -10.377 1.00 90.94 111 THR A O 1
ATOM 873 N N . LYS A 1 112 ? 1.119 0.375 -10.168 1.00 92.88 112 LYS A N 1
ATOM 874 C CA . LYS A 1 112 ? 0.291 -0.469 -9.303 1.00 92.88 112 LYS A CA 1
ATOM 875 C C . LYS A 1 112 ? -0.042 0.199 -7.971 1.00 92.88 112 LYS A C 1
ATOM 877 O O . LYS A 1 112 ? -1.168 0.094 -7.500 1.00 92.88 112 LYS A O 1
ATOM 882 N N . LEU A 1 113 ? 0.890 0.940 -7.379 1.00 94.19 113 LEU A N 1
ATOM 883 C CA . LEU A 1 113 ? 0.629 1.714 -6.163 1.00 94.19 113 LEU A CA 1
ATOM 884 C C . LEU A 1 113 ? -0.383 2.839 -6.399 1.00 94.19 113 LEU A C 1
ATOM 886 O O . LEU A 1 113 ? -1.244 3.067 -5.554 1.00 94.19 113 LEU A O 1
ATOM 890 N N . GLN A 1 114 ? -0.333 3.504 -7.553 1.00 93.94 114 GLN A N 1
ATOM 891 C CA . GLN A 1 114 ? -1.336 4.500 -7.918 1.00 93.94 114 GLN A CA 1
ATOM 892 C C . GLN A 1 114 ? -2.727 3.869 -8.097 1.00 93.94 114 GLN A C 1
ATOM 894 O O . GLN A 1 114 ? -3.710 4.387 -7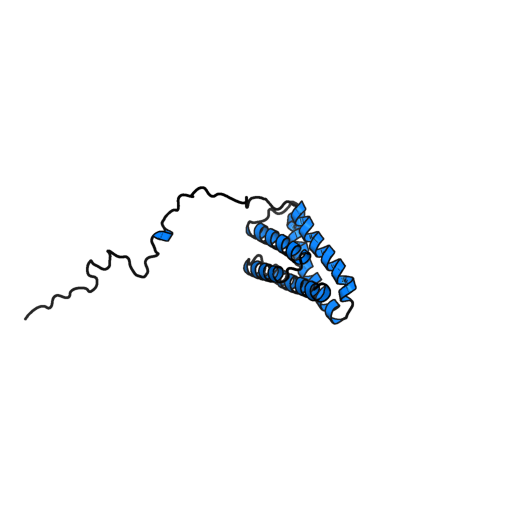.564 1.00 93.94 114 GLN A O 1
ATOM 899 N N . GLU A 1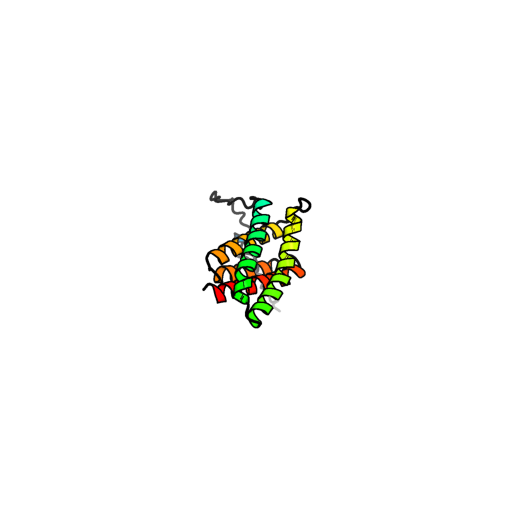 115 ? -2.812 2.732 -8.796 1.00 94.69 115 GLU A N 1
ATOM 900 C CA . GLU A 1 115 ? -4.051 1.949 -8.923 1.00 94.69 115 GLU A CA 1
ATOM 901 C C . GLU A 1 115 ? -4.586 1.527 -7.543 1.00 94.69 115 GLU A C 1
ATOM 903 O O . GLU A 1 115 ? -5.789 1.599 -7.289 1.00 94.69 115 GLU A O 1
ATOM 908 N N . PHE A 1 116 ? -3.695 1.154 -6.618 1.00 96.44 116 PHE A N 1
ATOM 909 C CA . PHE A 1 116 ? -4.053 0.800 -5.246 1.00 96.44 116 PHE A CA 1
ATOM 910 C C . PHE A 1 116 ? -4.678 1.984 -4.496 1.00 96.44 116 PHE A C 1
ATOM 912 O O . PHE A 1 116 ? -5.737 1.828 -3.888 1.00 96.44 116 PHE A O 1
ATOM 919 N N . CYS A 1 117 ? -4.072 3.176 -4.560 1.00 95.06 117 CYS A N 1
ATOM 920 C CA . CYS A 1 117 ? -4.631 4.381 -3.936 1.00 95.06 117 CYS A CA 1
ATOM 921 C C . CYS A 1 117 ? -6.030 4.703 -4.481 1.00 95.06 117 CYS A C 1
ATOM 923 O O . CYS A 1 117 ? -6.956 4.977 -3.714 1.00 95.06 117 CYS A O 1
ATOM 925 N N . GLN A 1 118 ? -6.222 4.597 -5.799 1.00 94.50 118 GLN A N 1
ATOM 926 C CA . GLN A 1 118 ? -7.533 4.793 -6.422 1.00 94.50 118 GLN A CA 1
ATOM 927 C C . GLN A 1 118 ? -8.553 3.744 -5.963 1.00 94.50 118 GLN A C 1
ATOM 929 O O . GLN A 1 118 ? -9.696 4.085 -5.649 1.00 94.50 118 GLN A O 1
ATOM 934 N N . ALA A 1 119 ? -8.151 2.475 -5.880 1.00 95.50 119 ALA A N 1
ATOM 935 C CA . ALA A 1 119 ? -9.012 1.394 -5.417 1.00 95.50 119 ALA A CA 1
ATOM 936 C C . ALA A 1 119 ? -9.457 1.591 -3.955 1.00 95.50 119 ALA A C 1
ATOM 938 O O . ALA A 1 119 ? -10.630 1.367 -3.650 1.00 95.50 119 ALA A O 1
ATOM 939 N N . ILE A 1 120 ? -8.569 2.077 -3.077 1.00 95.31 120 ILE A N 1
ATOM 940 C CA . ILE A 1 120 ? -8.901 2.429 -1.686 1.00 95.31 120 ILE A CA 1
ATOM 941 C C . ILE A 1 120 ? -9.952 3.540 -1.639 1.00 95.31 120 ILE A C 1
ATOM 943 O O . ILE A 1 120 ? -10.965 3.391 -0.953 1.00 95.31 120 ILE A O 1
ATOM 947 N N . THR A 1 121 ? -9.753 4.621 -2.397 1.00 93.25 121 THR A N 1
ATOM 948 C CA . THR A 1 121 ? -10.702 5.746 -2.466 1.00 93.25 121 THR A CA 1
ATOM 949 C C . THR A 1 121 ? -12.076 5.300 -2.964 1.00 93.25 121 THR A C 1
ATOM 951 O O . THR A 1 121 ? -13.102 5.698 -2.413 1.00 93.25 121 THR A O 1
ATOM 954 N N . ASN A 1 122 ? -12.100 4.399 -3.947 1.00 94.38 122 ASN A N 1
ATOM 955 C CA . ASN A 1 122 ? -13.324 3.820 -4.502 1.00 94.38 122 ASN A CA 1
ATOM 956 C C . ASN A 1 122 ? -13.927 2.699 -3.636 1.00 94.38 122 ASN A C 1
ATOM 958 O O . ASN A 1 122 ? -14.921 2.095 -4.037 1.00 94.38 122 ASN A O 1
ATOM 962 N N . ARG A 1 123 ? -13.331 2.389 -2.474 1.00 94.75 123 ARG A N 1
ATOM 963 C CA . ARG A 1 123 ? -13.718 1.279 -1.579 1.00 94.75 123 ARG A CA 1
ATOM 964 C C . ARG A 1 123 ? -13.748 -0.091 -2.271 1.00 94.75 123 ARG A C 1
ATOM 966 O O . ARG A 1 123 ? -14.438 -1.011 -1.836 1.00 94.75 123 ARG A O 1
ATOM 973 N N . ASN A 1 124 ? -12.971 -0.252 -3.340 1.00 96.06 124 ASN A N 1
ATOM 974 C CA . ASN A 1 124 ? -12.835 -1.505 -4.069 1.00 96.06 124 ASN A CA 1
ATOM 975 C C . ASN A 1 124 ? -11.695 -2.337 -3.462 1.00 96.06 124 ASN A C 1
ATOM 977 O O . ASN A 1 124 ? -10.577 -2.406 -3.981 1.00 96.06 124 ASN A O 1
ATOM 981 N N . TYR A 1 125 ? -11.981 -2.959 -2.319 1.00 95.25 125 TYR A N 1
ATOM 982 C CA . TYR A 1 125 ? -10.979 -3.711 -1.560 1.00 95.25 125 TYR A CA 1
ATOM 983 C C . TYR A 1 125 ? -10.520 -4.989 -2.269 1.00 95.25 125 TYR A C 1
ATOM 985 O O . TYR A 1 125 ? -9.371 -5.387 -2.108 1.00 95.25 125 TYR A O 1
ATOM 993 N N . GLU A 1 126 ? -11.368 -5.606 -3.096 1.00 95.44 126 GLU A N 1
ATOM 994 C CA . GLU A 1 126 ? -10.982 -6.769 -3.909 1.00 95.44 126 GLU A CA 1
ATOM 995 C C . GLU A 1 126 ? -9.841 -6.418 -4.867 1.00 95.44 126 GLU A C 1
ATOM 997 O O . GLU A 1 126 ? -8.841 -7.134 -4.935 1.00 95.44 126 GLU A O 1
ATOM 1002 N N . THR A 1 127 ? -9.937 -5.254 -5.514 1.00 95.56 127 THR A N 1
ATOM 1003 C CA . THR A 1 127 ? -8.871 -4.736 -6.381 1.00 95.56 127 THR A CA 1
ATOM 1004 C C . THR A 1 127 ? -7.612 -4.407 -5.580 1.00 95.56 127 THR A C 1
ATOM 1006 O O . THR A 1 127 ? -6.509 -4.723 -6.019 1.00 95.56 127 THR A O 1
ATOM 1009 N N . CYS A 1 128 ? -7.752 -3.864 -4.365 1.00 95.69 128 CYS A N 1
ATOM 1010 C CA . CYS A 1 128 ? -6.608 -3.612 -3.482 1.00 95.69 128 CYS A CA 1
ATOM 1011 C C . CYS A 1 128 ? -5.829 -4.903 -3.175 1.00 95.69 128 CYS A C 1
ATOM 1013 O O . CYS A 1 128 ? -4.598 -4.913 -3.219 1.00 95.69 128 CYS A O 1
ATOM 1015 N N . TYR A 1 129 ? -6.530 -6.003 -2.881 1.00 95.38 129 TYR A N 1
ATOM 1016 C CA . TYR A 1 129 ? -5.900 -7.293 -2.586 1.00 95.38 129 TYR A CA 1
ATOM 1017 C C . TYR A 1 129 ? -5.262 -7.939 -3.821 1.00 95.38 129 TYR A C 1
ATOM 1019 O O . TYR A 1 129 ? -4.180 -8.523 -3.710 1.00 95.38 129 TYR A O 1
ATOM 1027 N N . ALA A 1 130 ? -5.893 -7.810 -4.991 1.00 95.38 130 ALA A N 1
ATOM 1028 C CA . ALA A 1 130 ? -5.327 -8.280 -6.252 1.00 95.38 130 ALA A CA 1
ATOM 1029 C C . ALA A 1 130 ? -4.007 -7.558 -6.564 1.00 95.38 130 ALA A C 1
ATOM 1031 O O . ALA A 1 130 ? -2.974 -8.207 -6.723 1.00 95.38 130 ALA A O 1
ATOM 1032 N N . ILE A 1 131 ? -4.008 -6.222 -6.510 1.00 94.56 131 ILE A N 1
ATOM 1033 C CA . ILE A 1 131 ? -2.809 -5.401 -6.723 1.00 94.56 131 ILE A CA 1
ATOM 1034 C C . ILE A 1 131 ? -1.718 -5.741 -5.705 1.00 94.56 131 ILE A C 1
ATOM 1036 O O . ILE A 1 131 ? -0.552 -5.893 -6.059 1.00 94.56 131 ILE A O 1
ATOM 1040 N N . GLN A 1 132 ? -2.077 -5.893 -4.431 1.00 93.69 132 GLN A N 1
ATOM 1041 C CA . GLN A 1 132 ? -1.119 -6.256 -3.390 1.00 93.69 132 GLN A CA 1
ATOM 1042 C C . GLN A 1 132 ? -0.460 -7.619 -3.658 1.00 93.69 132 GLN A C 1
ATOM 1044 O O . GLN A 1 132 ? 0.738 -7.777 -3.417 1.00 93.69 132 GLN A O 1
ATOM 1049 N N . THR A 1 133 ? -1.217 -8.583 -4.182 1.00 92.00 133 THR A N 1
ATOM 1050 C CA . THR A 1 133 ? -0.691 -9.895 -4.575 1.00 92.00 133 THR A CA 1
ATOM 1051 C C . THR A 1 133 ? 0.261 -9.763 -5.761 1.00 92.00 133 THR A C 1
ATOM 1053 O O . THR A 1 133 ? 1.361 -10.310 -5.717 1.00 92.00 133 THR A O 1
ATOM 1056 N N . GLU A 1 134 ? -0.106 -8.979 -6.778 1.00 91.69 134 GLU A N 1
ATOM 1057 C CA . GLU A 1 134 ? 0.768 -8.677 -7.918 1.00 91.69 134 GLU A CA 1
ATOM 1058 C C . GLU A 1 134 ? 2.089 -8.040 -7.457 1.00 91.69 134 GLU A C 1
ATOM 1060 O O . GLU A 1 134 ? 3.165 -8.498 -7.841 1.00 91.69 134 GLU A O 1
ATOM 1065 N N . LEU A 1 135 ? 2.037 -7.061 -6.549 1.00 90.50 135 LEU A N 1
ATOM 1066 C CA . LEU A 1 135 ? 3.226 -6.396 -6.002 1.00 90.50 135 LEU A CA 1
ATOM 1067 C C . LEU A 1 135 ? 4.175 -7.363 -5.273 1.00 90.50 135 LEU A C 1
ATOM 1069 O O . LEU A 1 135 ? 5.394 -7.230 -5.396 1.00 90.50 135 LEU A O 1
ATOM 1073 N N . ILE A 1 136 ? 3.648 -8.371 -4.566 1.00 88.25 136 ILE A N 1
ATOM 1074 C CA . ILE A 1 136 ? 4.480 -9.428 -3.961 1.00 88.25 136 ILE A CA 1
ATOM 1075 C C . ILE A 1 136 ? 5.238 -10.212 -5.035 1.00 88.25 136 ILE A C 1
ATOM 1077 O O . ILE A 1 136 ? 6.409 -10.543 -4.844 1.00 88.25 136 ILE A O 1
ATOM 1081 N N . THR A 1 137 ? 4.593 -10.504 -6.165 1.00 85.81 137 THR A N 1
ATOM 1082 C CA . THR A 1 137 ? 5.197 -11.328 -7.221 1.00 85.81 137 THR A CA 1
ATOM 1083 C C . THR A 1 137 ? 6.301 -10.620 -8.006 1.00 85.81 137 THR A C 1
ATOM 1085 O O . THR A 1 137 ? 7.147 -11.297 -8.582 1.00 85.81 137 THR A O 1
ATOM 1088 N N . LEU A 1 138 ? 6.355 -9.282 -7.981 1.00 82.25 138 LEU A N 1
ATOM 1089 C CA . LEU A 1 138 ? 7.329 -8.488 -8.744 1.00 82.25 138 LEU A CA 1
ATOM 1090 C C . LEU A 1 138 ? 8.772 -8.533 -8.195 1.00 82.25 138 LEU A C 1
ATOM 1092 O O . LEU A 1 138 ? 9.673 -8.019 -8.848 1.00 82.25 138 LEU A O 1
ATOM 1096 N N . GLN A 1 139 ? 9.016 -9.140 -7.024 1.00 69.00 139 GLN A N 1
ATOM 1097 C CA . GLN A 1 139 ? 10.356 -9.368 -6.436 1.00 69.00 139 GLN A CA 1
ATOM 1098 C C . GLN A 1 139 ? 11.311 -8.149 -6.442 1.00 69.00 139 GLN A C 1
ATOM 1100 O O . GLN A 1 139 ? 12.518 -8.288 -6.615 1.00 69.00 139 GLN A O 1
ATOM 1105 N N . LEU A 1 140 ? 10.798 -6.945 -6.176 1.00 69.12 140 LEU A N 1
ATOM 1106 C CA . LEU A 1 140 ? 11.561 -5.681 -6.208 1.00 69.12 140 LEU A CA 1
ATOM 1107 C C . LEU A 1 140 ? 12.597 -5.518 -5.072 1.00 69.12 140 LEU A C 1
ATOM 1109 O O . LEU A 1 140 ? 13.270 -4.496 -4.983 1.00 69.12 140 LEU A O 1
ATOM 1113 N N . GLY A 1 141 ? 12.718 -6.505 -4.180 1.00 67.44 141 GLY A N 1
ATOM 1114 C CA . GLY A 1 141 ? 13.655 -6.507 -3.056 1.00 67.44 141 GLY A CA 1
ATOM 1115 C C . GLY A 1 141 ? 13.083 -7.159 -1.794 1.00 67.44 141 GLY A C 1
ATOM 1116 O O . GLY A 1 141 ? 11.870 -7.162 -1.552 1.00 67.44 141 GLY A O 1
ATOM 1117 N N . SER A 1 142 ? 13.966 -7.705 -0.954 1.00 68.19 142 SER A N 1
ATOM 1118 C CA . SER A 1 142 ? 13.583 -8.414 0.277 1.00 68.19 142 SER A CA 1
ATOM 1119 C C . SER A 1 142 ? 12.855 -7.521 1.284 1.00 68.19 142 SER A C 1
ATOM 1121 O O . SER A 1 142 ? 11.941 -7.980 1.970 1.00 68.19 142 SER A O 1
ATOM 1123 N N . ASP A 1 143 ? 13.214 -6.238 1.357 1.00 74.88 143 ASP A N 1
ATOM 1124 C CA . ASP A 1 143 ? 12.621 -5.312 2.326 1.00 74.88 143 ASP A CA 1
ATOM 1125 C C . ASP A 1 143 ? 11.240 -4.800 1.898 1.00 74.88 143 ASP A C 1
ATOM 1127 O O . ASP A 1 143 ? 10.341 -4.709 2.738 1.00 74.88 143 ASP A O 1
ATOM 1131 N N . LEU A 1 144 ? 11.012 -4.599 0.594 1.00 83.1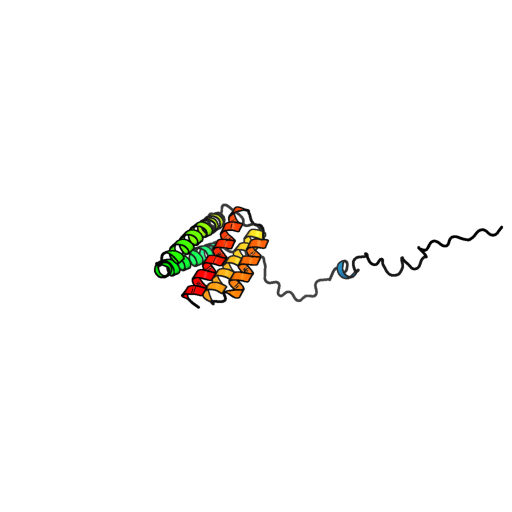2 144 LEU A N 1
ATOM 1132 C CA . LEU A 1 144 ? 9.701 -4.210 0.052 1.00 83.12 144 LEU A CA 1
ATOM 1133 C C . LEU A 1 144 ? 8.644 -5.306 0.227 1.00 83.12 144 LEU A C 1
ATOM 1135 O O . LEU A 1 144 ? 7.457 -5.023 0.365 1.00 83.12 144 LEU A O 1
ATOM 1139 N N . THR A 1 145 ? 9.062 -6.565 0.349 1.00 80.94 145 THR A N 1
ATOM 1140 C CA . THR A 1 145 ? 8.135 -7.670 0.630 1.00 80.94 145 THR A CA 1
ATOM 1141 C C . THR A 1 145 ? 7.379 -7.449 1.949 1.00 80.94 145 THR A C 1
ATOM 1143 O O . THR A 1 145 ? 6.183 -7.734 2.055 1.00 80.94 145 THR A O 1
ATOM 1146 N N . LYS A 1 146 ? 8.040 -6.869 2.964 1.00 84.62 146 LYS A N 1
ATOM 1147 C CA . LYS A 1 146 ? 7.401 -6.534 4.249 1.00 84.62 146 LYS A CA 1
ATOM 1148 C C . LYS A 1 146 ? 6.391 -5.398 4.101 1.00 84.62 146 LYS A C 1
ATOM 1150 O O . LYS A 1 146 ? 5.378 -5.414 4.807 1.00 84.62 146 LYS A O 1
ATOM 1155 N N . THR A 1 147 ? 6.659 -4.454 3.200 1.00 89.56 147 THR A N 1
ATOM 1156 C CA . THR A 1 147 ? 5.774 -3.339 2.843 1.00 89.56 147 THR A CA 1
ATOM 1157 C C . THR A 1 147 ? 4.487 -3.829 2.198 1.00 89.56 147 THR A C 1
ATOM 1159 O O . THR A 1 147 ? 3.411 -3.377 2.580 1.00 89.56 147 THR A O 1
ATOM 1162 N N . TRP A 1 148 ? 4.559 -4.815 1.304 1.00 90.00 148 TRP A N 1
ATOM 1163 C CA . TRP A 1 148 ? 3.373 -5.360 0.635 1.00 90.00 148 TRP A CA 1
ATOM 1164 C C . TRP A 1 148 ? 2.406 -6.032 1.604 1.00 90.00 148 TRP A C 1
ATOM 1166 O O . TRP A 1 148 ? 1.191 -5.920 1.453 1.00 90.00 148 TRP A O 1
ATOM 1176 N N . VAL A 1 149 ? 2.916 -6.668 2.659 1.00 88.00 149 VAL A N 1
ATOM 1177 C CA . VAL A 1 149 ? 2.070 -7.153 3.764 1.00 88.00 149 VAL A CA 1
ATOM 1178 C C . VAL A 1 149 ? 1.408 -5.985 4.511 1.00 88.00 149 VAL A C 1
ATOM 1180 O O . VAL A 1 149 ? 0.254 -6.094 4.927 1.00 88.00 149 VAL A O 1
ATOM 1183 N N . GLY A 1 150 ? 2.113 -4.860 4.653 1.00 92.12 150 GLY A N 1
ATOM 1184 C CA . GLY A 1 150 ? 1.573 -3.616 5.206 1.00 92.12 150 GLY A CA 1
ATOM 1185 C C . GLY A 1 150 ? 0.419 -3.049 4.377 1.00 92.12 150 GLY A C 1
ATOM 1186 O O . GLY A 1 150 ? -0.601 -2.687 4.951 1.00 92.12 150 GLY A O 1
ATOM 1187 N N . LEU A 1 151 ? 0.511 -3.071 3.041 1.00 94.31 151 LEU A N 1
ATOM 1188 C CA . LEU A 1 151 ? -0.576 -2.625 2.155 1.00 94.31 151 LEU A CA 1
ATOM 1189 C C . LEU A 1 151 ? -1.868 -3.417 2.365 1.00 94.31 151 LEU A C 1
ATOM 1191 O O . LEU A 1 151 ? -2.950 -2.836 2.420 1.00 94.31 151 LEU A O 1
ATOM 1195 N N . LYS A 1 152 ? -1.768 -4.738 2.553 1.00 94.31 152 LYS A N 1
ATOM 1196 C CA . LYS A 1 152 ? -2.946 -5.551 2.871 1.00 94.31 152 LYS A CA 1
ATOM 1197 C C . LYS A 1 152 ? -3.592 -5.095 4.183 1.00 94.31 152 LYS A C 1
ATOM 1199 O O . LYS A 1 152 ? -4.803 -4.909 4.227 1.00 94.31 152 LYS A O 1
ATOM 1204 N N . ARG A 1 153 ? -2.794 -4.899 5.240 1.00 93.94 153 ARG A N 1
ATOM 1205 C CA . ARG A 1 153 ? -3.293 -4.445 6.554 1.00 93.94 153 ARG A CA 1
ATOM 1206 C C . ARG A 1 153 ? -3.912 -3.055 6.476 1.00 93.94 153 ARG A C 1
ATOM 1208 O O . ARG A 1 153 ? -4.950 -2.822 7.082 1.00 93.94 153 ARG A O 1
ATOM 1215 N N . TYR A 1 154 ? -3.315 -2.168 5.690 1.00 95.81 154 TYR A N 1
ATOM 1216 C CA . TYR A 1 154 ? -3.861 -0.852 5.397 1.00 95.81 154 TYR A CA 1
ATOM 1217 C C . TYR A 1 154 ? -5.254 -0.951 4.752 1.00 95.81 154 TYR A C 1
ATOM 1219 O O . TYR A 1 154 ? -6.205 -0.359 5.261 1.00 95.81 154 TYR A O 1
ATOM 1227 N N . ALA A 1 155 ? -5.413 -1.772 3.707 1.00 95.75 155 ALA A N 1
ATOM 1228 C CA . ALA A 1 155 ? -6.716 -2.021 3.087 1.00 95.75 155 ALA A CA 1
ATOM 1229 C C . ALA A 1 155 ? -7.720 -2.666 4.060 1.00 95.75 155 ALA A C 1
ATOM 1231 O O . ALA A 1 155 ? -8.884 -2.274 4.083 1.00 95.75 155 ALA A O 1
ATOM 1232 N N . ASP A 1 156 ? -7.276 -3.611 4.896 1.00 94.81 156 ASP A N 1
ATOM 1233 C CA . ASP A 1 156 ? -8.117 -4.260 5.910 1.00 94.81 156 ASP A CA 1
ATOM 1234 C C . ASP A 1 156 ? -8.632 -3.257 6.957 1.00 94.81 156 ASP A C 1
ATOM 1236 O O . ASP A 1 156 ? -9.802 -3.316 7.334 1.00 94.81 156 ASP A O 1
ATOM 1240 N N . LEU A 1 157 ? -7.791 -2.316 7.408 1.00 94.06 157 LEU A N 1
ATOM 1241 C CA . LEU A 1 157 ? -8.193 -1.242 8.325 1.00 94.06 157 LEU A CA 1
ATOM 1242 C C . LEU A 1 157 ? -9.221 -0.313 7.674 1.00 94.06 157 LEU A C 1
ATOM 1244 O O . LEU A 1 157 ? -10.227 0.021 8.299 1.00 94.06 157 LEU A O 1
ATOM 1248 N N . TYR A 1 158 ? -9.007 0.053 6.410 1.00 94.44 158 TYR A N 1
ATOM 1249 C CA . TYR A 1 158 ? -9.972 0.840 5.648 1.00 94.44 158 TYR A CA 1
ATOM 1250 C C . TYR A 1 158 ? -11.309 0.121 5.496 1.00 94.44 158 TYR A C 1
ATOM 1252 O O . TYR A 1 158 ? -12.355 0.698 5.777 1.00 94.44 158 TYR A O 1
ATOM 1260 N N . LYS A 1 159 ? -11.279 -1.152 5.104 1.00 94.62 159 LYS A N 1
ATOM 1261 C CA . LYS A 1 159 ? -12.471 -1.988 4.988 1.00 94.62 159 LYS A CA 1
ATOM 1262 C C . LYS A 1 159 ? -13.207 -2.099 6.322 1.00 94.62 159 LYS A C 1
ATOM 1264 O O . LYS A 1 159 ? -14.417 -1.962 6.369 1.00 94.62 159 LYS A O 1
ATOM 1269 N N . LYS A 1 160 ? -12.493 -2.290 7.430 1.00 93.06 160 LYS A N 1
ATOM 1270 C CA . LYS A 1 160 ? -13.114 -2.410 8.755 1.00 93.06 160 LYS A CA 1
ATOM 1271 C C . LYS A 1 160 ? -13.897 -1.157 9.169 1.00 93.06 160 LYS A C 1
ATOM 1273 O O . LYS A 1 160 ? -14.930 -1.291 9.816 1.00 93.06 160 LYS A O 1
ATOM 1278 N N . HIS A 1 161 ? -13.392 0.031 8.839 1.00 89.62 161 HIS A N 1
ATOM 1279 C CA . HIS A 1 161 ? -13.918 1.299 9.363 1.00 89.62 161 HIS A CA 1
ATOM 1280 C C . HIS A 1 161 ? -14.744 2.117 8.360 1.00 89.62 161 HIS A C 1
ATOM 1282 O O . HIS A 1 161 ? -15.447 3.035 8.774 1.00 89.62 161 HIS A O 1
ATOM 1288 N N . PHE A 1 162 ? -14.677 1.801 7.063 1.00 87.25 162 PHE A N 1
ATOM 1289 C CA . PHE A 1 162 ? -15.339 2.564 5.995 1.00 87.25 162 PHE A CA 1
ATOM 1290 C C . PHE A 1 162 ? -16.193 1.720 5.034 1.00 87.25 162 PHE A C 1
ATOM 1292 O O . PHE A 1 162 ? -16.679 2.266 4.036 1.00 87.25 162 PHE A O 1
ATOM 1299 N N . GLN A 1 163 ? -16.366 0.420 5.294 1.00 68.12 163 GLN A N 1
ATOM 1300 C CA . GLN A 1 163 ? -17.254 -0.449 4.513 1.00 68.12 163 GLN A CA 1
ATOM 1301 C C . GLN A 1 163 ? -18.724 -0.271 4.900 1.00 68.12 163 GLN A C 1
ATOM 1303 O O . GLN A 1 163 ? -19.014 -0.114 6.107 1.00 68.12 163 GLN A O 1
#

Foldseek 3Di:
DDDDPPDDPPPPVCPPPDDPPPDPCVVVPPPPDDPPPPPPPLPPPCDLVLLVVLLVLVVVLLVVLQVVLPDPVSNVLSVLLVVLCVVVVVVSVCVNVVNDDDDSLRSVLSVLSSVLSVCLVVLVLVSQVVSLVVNCVSCPDPSNNSSSVSSNSSSVSSNVRPD

Radius of gyration: 26.38 Å; chains: 1; bounding box: 36×84×65 Å

Sequence (163 aa):
MTIQNYTDFRGDDHTKNGHWNDPPSVIFSSKTPSNSSSSTDINSQLTNAQIKAIDEDFKQGLNILSPICAQAIDKKILLDTEQRLNILFSWLNQFKTEQATPSVSDIVCLTKLQEFCQAITNRNYETCYAIQTELITLQLGSDLTKTWVGLKRYADLYKKHFQ

pLDDT: mean 78.25, std 18.3, range [37.94, 96.44]

Organism: Conidiobolus coronatus (strain ATCC 28846 / CBS 209.66 / NRRL 28638) (NCBI:txid796925)

Secondary structure (DSSP, 8-state):
--------S--TTTTTS--TTSPPGGGT------S------TT----HHHHHHHHHHHHHHHHHHHHHT-SHHHHHHHHHHHHHHHHHHHHHHHHHTSS-PPPHHHHHHHHHHHHHHHHHHTT-HHHHHHHHHHHHHT---HHHHHHHHHHHHHHHHHHHHH-